Protein AF-A0A8H4UG82-F1 (afdb_monomer_lite)

InterPro domains:
  IPR006575 RWD domain [PF05773] (18-52)
  IPR016135 Ubiquitin-conjugating enzyme/RWD-like [G3DSA:3.10.110.10] (1-62)
  IPR016135 Ubiquitin-conjugating enzyme/RWD-like [SSF54495] (19-58)
  IPR040213 GIR2-like [PTHR12292] (18-149)

Secondary structure (DSSP, 8-state):
------TTPPPBTTB-HHHHHHHHHHTTHHHHHHTTTS--HHHHHHHHHHHHHHHHHHHHHHHHHHHHHHHHHHHHHHHHHHSPPP--HHHHHHHHHHHHHHHHHHHHHHHHHHHHHHHHHTTT-PPPPPHHHHHHTT-TT---SS-TT-SSHHHHHHHHHT-

Radius of gyration: 46.86 Å; chains: 1; bounding box: 93×36×114 Å

Organism: NCBI:txid1053134

Foldseek 3Di:
DFDDDDPPDDDDPQDDCVVCVVVLVVQCPVVCVVQVPHDRPVVSVVSSVVVRVVSSVVSVVVVVVVVVVVVVVVVVVVVVVVDDDPPDVVNVVVVVVVVVVVVVVVVVVVVVVVVVVCVVCVVPDDDDDDPVVCVVVVNNPPDDDDDPPPPPPVVVVVVVVVD

Structure (mmCIF, N/CA/C/O backbone):
data_AF-A0A8H4UG82-F1
#
_entry.id   AF-A0A8H4UG82-F1
#
loop_
_atom_site.group_PDB
_atom_site.id
_atom_site.type_symbol
_atom_site.label_atom_id
_atom_site.label_alt_id
_atom_site.label_comp_id
_atom_site.label_asym_id
_atom_site.label_entity_id
_atom_site.label_seq_id
_atom_site.pdbx_PDB_ins_code
_atom_site.Cartn_x
_atom_site.Cartn_y
_atom_site.Cartn_z
_atom_site.occupancy
_atom_site.B_iso_or_equiv
_atom_site.auth_seq_id
_atom_site.auth_comp_id
_atom_site.auth_asym_id
_atom_site.auth_atom_id
_atom_site.pdbx_PDB_model_num
ATOM 1 N N . LEU A 1 1 ? -22.751 -7.484 23.614 1.00 58.31 1 LEU A N 1
ATOM 2 C CA . LEU A 1 1 ? -22.257 -6.093 23.683 1.00 58.31 1 LEU A CA 1
ATOM 3 C C . LEU A 1 1 ? -22.300 -5.586 22.258 1.00 58.31 1 LEU A C 1
ATOM 5 O O . LEU A 1 1 ? -21.585 -6.148 21.444 1.00 58.31 1 LEU A O 1
ATOM 9 N N . ASP A 1 2 ? -23.183 -4.640 21.946 1.00 70.25 2 ASP A N 1
ATOM 10 C CA . ASP A 1 2 ? -23.299 -4.108 20.584 1.00 70.25 2 ASP A CA 1
ATOM 11 C C . ASP A 1 2 ? -22.551 -2.783 20.467 1.00 70.25 2 ASP A C 1
ATOM 13 O O . ASP A 1 2 ? -22.673 -1.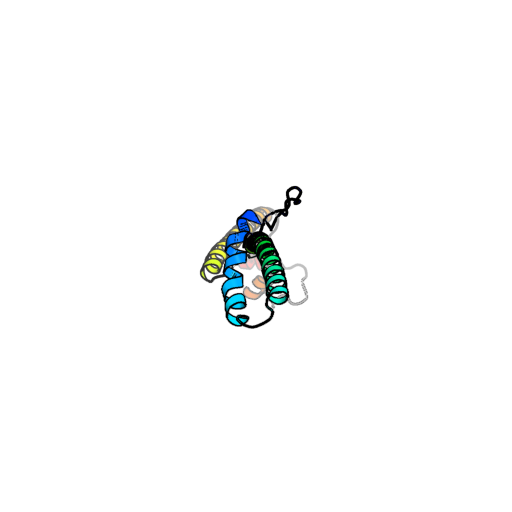912 21.331 1.00 70.25 2 ASP A O 1
ATOM 17 N N . ILE A 1 3 ? -21.793 -2.637 19.381 1.00 78.31 3 ILE A N 1
ATOM 18 C CA . ILE A 1 3 ? -21.188 -1.372 18.968 1.00 78.31 3 ILE A CA 1
ATOM 19 C C . ILE A 1 3 ? -22.142 -0.760 17.941 1.00 78.31 3 ILE A C 1
ATOM 21 O O . ILE A 1 3 ? -22.382 -1.352 16.889 1.00 78.31 3 ILE A O 1
ATOM 25 N N . LEU A 1 4 ? -22.735 0.389 18.265 1.00 79.81 4 LEU A N 1
ATOM 26 C CA . LEU A 1 4 ? -23.726 1.055 17.418 1.00 79.81 4 LEU A CA 1
ATOM 27 C C . LEU A 1 4 ? -23.171 2.373 16.882 1.00 79.81 4 LEU A C 1
ATOM 29 O O . LEU A 1 4 ? -22.579 3.154 17.630 1.00 79.81 4 LEU A O 1
ATOM 33 N N . SER A 1 5 ? -23.425 2.650 15.603 1.00 79.75 5 SER A N 1
ATOM 34 C CA . SER A 1 5 ? -23.199 3.981 15.040 1.00 79.75 5 SER A CA 1
ATOM 35 C C . SER A 1 5 ? -24.132 5.000 15.700 1.00 79.75 5 SER A C 1
ATOM 37 O O . SER A 1 5 ? -25.338 4.742 15.796 1.00 79.75 5 SER A O 1
ATOM 39 N N . PRO A 1 6 ? -23.634 6.180 16.110 1.00 81.06 6 PRO A N 1
ATOM 40 C CA . PRO A 1 6 ? -24.513 7.258 16.529 1.00 81.06 6 PRO A CA 1
ATOM 41 C C . PRO A 1 6 ? -25.377 7.724 15.341 1.00 81.06 6 PRO A C 1
ATOM 43 O O . PRO A 1 6 ? -24.900 7.746 14.206 1.00 81.06 6 PRO A O 1
ATOM 46 N N . PRO A 1 7 ? -26.635 8.140 15.577 1.00 76.00 7 PRO A N 1
ATOM 47 C CA . PRO A 1 7 ? -27.593 8.457 14.511 1.00 76.00 7 PRO A CA 1
ATOM 48 C C . PRO A 1 7 ? -27.173 9.612 13.582 1.00 76.00 7 PRO A C 1
ATOM 50 O O . PRO A 1 7 ? -27.697 9.707 12.481 1.00 76.00 7 PRO A O 1
ATOM 53 N N . ASN A 1 8 ? -26.210 10.448 13.992 1.00 78.12 8 ASN A N 1
ATOM 54 C CA . ASN A 1 8 ? -25.624 11.529 13.185 1.00 78.12 8 ASN A CA 1
ATOM 55 C C . ASN A 1 8 ? -24.121 11.313 12.912 1.00 78.12 8 ASN A C 1
ATOM 57 O O . ASN A 1 8 ? -23.355 12.276 12.861 1.00 78.12 8 ASN A O 1
ATOM 61 N N . ALA A 1 9 ? -23.665 10.063 12.805 1.00 75.00 9 ALA A N 1
ATOM 62 C CA . ALA A 1 9 ? -22.282 9.783 12.436 1.00 75.00 9 ALA A CA 1
ATOM 63 C C . ALA A 1 9 ? -21.989 10.316 11.026 1.00 75.00 9 ALA A C 1
ATOM 65 O O . ALA A 1 9 ? -22.698 9.988 10.073 1.00 75.00 9 ALA A O 1
ATOM 66 N N . ASN A 1 10 ? -20.933 11.119 10.887 1.00 77.38 10 ASN A N 1
ATOM 67 C CA . ASN A 1 10 ? -20.443 11.493 9.566 1.00 77.38 10 ASN A CA 1
ATOM 68 C C . ASN A 1 10 ? -19.884 10.241 8.872 1.00 77.38 10 ASN A C 1
ATOM 70 O O . ASN A 1 10 ? -19.135 9.493 9.505 1.00 77.38 10 ASN A O 1
ATOM 74 N N . PRO A 1 11 ? -20.214 10.001 7.593 1.00 78.75 11 PRO A N 1
ATOM 75 C CA . PRO A 1 11 ? -19.610 8.907 6.849 1.00 78.75 11 PRO A CA 1
ATOM 76 C C . PRO A 1 11 ? -18.101 9.146 6.709 1.00 78.75 11 PRO A C 1
ATOM 78 O O . PRO A 1 11 ? -17.668 10.228 6.307 1.00 78.75 11 PRO A O 1
ATOM 81 N N . HIS A 1 12 ? -17.306 8.133 7.049 1.00 84.19 12 HIS A N 1
ATOM 82 C CA . HIS A 1 12 ? -15.859 8.131 6.864 1.00 84.19 12 HIS A CA 1
ATOM 83 C C . HIS A 1 12 ? -15.495 7.242 5.672 1.00 84.19 12 HIS A C 1
ATOM 85 O O . HIS A 1 12 ? -16.025 6.147 5.524 1.00 84.19 12 HIS A O 1
ATOM 91 N N . GLU A 1 13 ? -14.565 7.700 4.831 1.00 87.75 13 GLU A N 1
ATOM 92 C CA . GLU A 1 13 ? -14.174 7.006 3.592 1.00 87.75 13 GLU A CA 1
ATOM 93 C C . GLU A 1 13 ? -13.599 5.602 3.836 1.00 87.75 13 GLU A C 1
ATOM 95 O O . GLU A 1 13 ? -13.804 4.690 3.040 1.00 87.75 13 GLU A O 1
ATOM 100 N N . HIS A 1 14 ? -12.900 5.415 4.957 1.00 89.62 14 HIS A N 1
ATOM 101 C CA . HIS A 1 14 ? -12.189 4.174 5.269 1.00 89.62 14 HIS A CA 1
ATOM 102 C C . HIS A 1 14 ? -12.699 3.478 6.536 1.00 89.62 14 HIS A C 1
ATOM 104 O O . HIS A 1 14 ? -12.057 2.544 7.009 1.00 89.62 14 HIS A O 1
ATOM 110 N N . PHE A 1 15 ? -13.825 3.910 7.111 1.00 91.06 15 PHE A N 1
ATOM 111 C CA . PHE A 1 15 ? -14.328 3.348 8.366 1.00 91.06 15 PHE A CA 1
ATOM 112 C C . PHE A 1 15 ? -15.850 3.358 8.437 1.00 91.06 15 PHE A C 1
ATOM 114 O O . PHE A 1 15 ? -16.474 4.408 8.272 1.00 91.06 15 PHE A O 1
ATOM 121 N N . ASN A 1 16 ? -16.442 2.211 8.762 1.00 90.38 16 ASN A N 1
ATOM 122 C CA . ASN A 1 16 ? -17.867 2.101 9.030 1.00 90.38 16 ASN A CA 1
ATOM 123 C C . ASN A 1 16 ? -18.105 1.127 10.182 1.00 90.38 16 ASN A C 1
ATOM 125 O O . ASN A 1 16 ? -17.872 -0.069 10.053 1.00 90.38 16 ASN A O 1
ATOM 129 N N . VAL A 1 17 ? -18.655 1.629 11.289 1.00 87.75 17 VAL A N 1
ATOM 130 C CA . VAL A 1 17 ? -18.918 0.819 12.487 1.00 87.75 17 VAL A CA 1
ATOM 131 C C . VAL A 1 17 ? -19.820 -0.377 12.188 1.00 87.75 17 VAL A C 1
ATOM 133 O O . VAL A 1 17 ? -19.613 -1.417 12.791 1.00 87.75 17 VAL A O 1
ATOM 136 N N . ALA A 1 18 ? -20.801 -0.266 11.285 1.00 86.75 18 ALA A N 1
ATOM 137 C CA . ALA A 1 18 ? -21.706 -1.376 10.980 1.00 86.75 18 ALA A CA 1
ATOM 138 C C . ALA A 1 18 ? -21.000 -2.510 10.224 1.00 86.75 18 ALA A C 1
ATOM 140 O O . ALA A 1 18 ? -21.223 -3.678 10.537 1.00 86.75 18 ALA A O 1
ATOM 141 N N . ASP A 1 19 ? -20.138 -2.154 9.272 1.00 89.31 19 ASP A N 1
ATOM 142 C CA . ASP A 1 19 ? -19.417 -3.114 8.431 1.00 89.31 19 ASP A CA 1
ATOM 143 C C . ASP A 1 19 ? -18.225 -3.722 9.188 1.00 89.31 19 ASP A C 1
ATOM 145 O O . ASP A 1 19 ? -17.947 -4.914 9.081 1.00 89.31 19 ASP A O 1
ATOM 149 N N . ASP A 1 20 ? -17.555 -2.909 10.008 1.00 91.81 20 ASP A N 1
ATOM 150 C CA . ASP A 1 20 ? -16.330 -3.275 10.725 1.00 91.81 20 ASP A CA 1
ATOM 151 C C . ASP A 1 20 ? -16.616 -3.919 12.095 1.00 91.81 20 ASP A C 1
ATOM 153 O O . ASP A 1 20 ? -15.708 -4.446 12.741 1.00 91.81 20 ASP A O 1
ATOM 157 N N . ARG A 1 21 ? -17.880 -3.914 12.549 1.00 91.12 21 ARG A N 1
ATOM 158 C CA . ARG A 1 21 ? -18.306 -4.387 13.879 1.00 91.12 21 ARG A CA 1
ATOM 159 C C . ARG A 1 21 ? -17.800 -5.786 14.196 1.00 91.12 21 ARG A C 1
ATOM 161 O O . ARG A 1 21 ? -17.227 -6.000 15.259 1.00 91.12 21 ARG A O 1
ATOM 168 N N . ASP A 1 22 ? -18.078 -6.739 13.313 1.00 92.25 22 ASP A N 1
ATOM 169 C CA . ASP A 1 22 ? -17.855 -8.156 13.602 1.00 92.25 22 ASP A CA 1
ATOM 170 C C . ASP A 1 22 ? -16.353 -8.449 13.698 1.00 92.25 22 ASP A C 1
ATOM 172 O O . ASP A 1 22 ? -15.911 -9.151 14.607 1.00 92.25 22 ASP A O 1
ATOM 176 N N . GLN A 1 23 ? -15.556 -7.813 12.833 1.00 93.75 23 GLN A N 1
ATOM 177 C CA . GLN A 1 23 ? -14.099 -7.868 12.897 1.00 93.75 23 GLN A CA 1
ATOM 178 C C . GLN A 1 23 ? -13.579 -7.243 14.197 1.00 93.75 23 GLN A C 1
ATOM 180 O O . GLN A 1 23 ? -12.800 -7.876 14.911 1.00 93.75 23 GLN A O 1
ATOM 185 N N . LEU A 1 24 ? -14.039 -6.038 14.545 1.00 94.00 24 LEU A N 1
ATOM 186 C CA . LEU A 1 24 ? -13.609 -5.346 15.759 1.00 94.00 24 LEU A CA 1
ATOM 187 C C . LEU A 1 24 ? -13.977 -6.122 17.030 1.00 94.00 24 LEU A C 1
ATOM 189 O O . LEU A 1 24 ? -13.141 -6.252 17.918 1.00 94.00 24 LEU A O 1
ATOM 193 N N . LEU A 1 25 ? -15.180 -6.694 17.113 1.00 93.75 25 LEU A N 1
ATOM 194 C CA . LEU A 1 25 ? -15.582 -7.527 18.249 1.00 93.75 25 LEU A CA 1
ATOM 195 C C . LEU A 1 25 ? -14.745 -8.805 18.342 1.00 93.75 25 LEU A C 1
ATOM 197 O O . LEU A 1 25 ? -14.257 -9.113 19.425 1.00 93.75 25 LEU A O 1
ATOM 201 N N . SER A 1 26 ? -14.515 -9.499 17.221 1.00 93.94 26 SER A N 1
ATOM 202 C CA . SER A 1 26 ? -13.683 -10.712 17.211 1.00 93.94 26 SER A CA 1
ATOM 203 C C . SER A 1 26 ? -12.239 -10.445 17.650 1.00 93.94 26 SER A C 1
ATOM 205 O O . SER A 1 26 ? -11.638 -11.256 18.347 1.00 93.94 26 SER A O 1
ATOM 207 N N . SER A 1 27 ? -11.694 -9.268 17.319 1.00 93.00 27 SER A N 1
ATOM 208 C CA . SER A 1 27 ? -10.331 -8.882 17.702 1.00 93.00 27 SER A CA 1
ATOM 209 C C . SER A 1 27 ? -10.142 -8.667 19.208 1.00 93.00 27 SER A C 1
ATOM 211 O O . SER A 1 27 ? -9.011 -8.639 19.683 1.00 93.00 27 SER A O 1
ATOM 213 N N . LEU A 1 28 ? -11.233 -8.515 19.967 1.00 94.38 28 LEU A N 1
ATOM 214 C CA . LEU A 1 28 ? -11.185 -8.319 21.415 1.00 94.38 28 LEU A CA 1
ATOM 215 C C . LEU A 1 28 ? -11.235 -9.628 22.204 1.00 94.38 28 LEU A C 1
ATOM 217 O O . LEU A 1 28 ? -10.968 -9.593 23.405 1.00 94.38 28 LEU A O 1
ATOM 221 N N . ASP A 1 29 ? -11.575 -10.760 21.580 1.00 94.12 29 ASP A N 1
ATOM 222 C CA . ASP A 1 29 ? -11.777 -12.026 22.295 1.00 94.12 29 ASP A CA 1
ATOM 223 C C . ASP A 1 29 ? -10.531 -12.435 23.090 1.00 94.12 29 ASP A C 1
ATOM 225 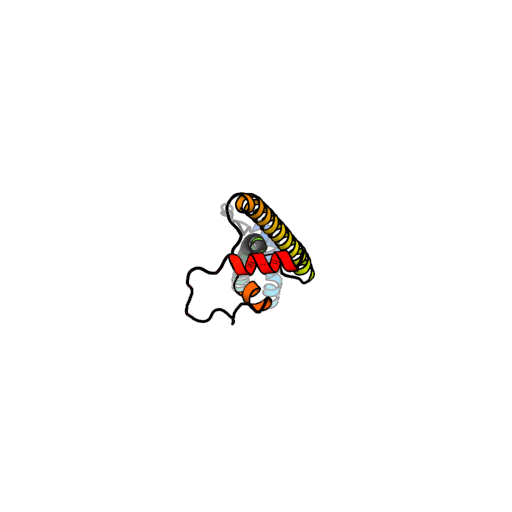O O . ASP A 1 29 ? -10.638 -12.804 24.260 1.00 94.12 29 ASP A O 1
ATOM 229 N N . GLU A 1 30 ? -9.344 -12.291 22.501 1.00 93.94 30 GLU A N 1
ATOM 230 C CA . GLU A 1 30 ? -8.070 -12.593 23.161 1.00 93.94 30 GLU A CA 1
ATOM 231 C C . GLU A 1 30 ? -7.826 -11.674 24.366 1.00 93.94 30 GLU A C 1
ATOM 233 O O . GLU A 1 30 ? -7.634 -12.150 25.486 1.00 93.94 30 GLU A O 1
ATOM 238 N N . THR A 1 31 ? -7.969 -10.358 24.184 1.00 93.56 31 THR A N 1
ATOM 239 C CA . THR A 1 31 ? -7.819 -9.372 25.265 1.00 93.56 31 THR A CA 1
ATOM 240 C C . THR A 1 31 ? -8.827 -9.596 26.395 1.00 93.56 31 THR A C 1
ATOM 242 O O . THR A 1 31 ? -8.504 -9.390 27.568 1.00 93.56 31 THR A O 1
ATOM 245 N N . ILE A 1 32 ? -10.048 -10.033 26.072 1.00 94.50 32 ILE A N 1
ATOM 246 C CA . ILE A 1 32 ? -11.061 -10.407 27.064 1.00 94.50 32 ILE A CA 1
ATOM 247 C C . ILE A 1 32 ? -10.573 -11.592 27.892 1.00 94.50 32 ILE A C 1
ATOM 249 O O . ILE A 1 32 ? -10.620 -11.505 29.119 1.00 94.50 32 ILE A O 1
ATOM 253 N N . GLN A 1 33 ? -10.100 -12.668 27.251 1.00 94.69 33 GLN A N 1
ATOM 254 C CA . GLN A 1 33 ? -9.622 -13.863 27.954 1.00 94.69 33 GLN A CA 1
ATOM 255 C C . GLN A 1 33 ? -8.432 -13.554 28.869 1.00 94.69 33 GLN A C 1
ATOM 257 O O . GLN A 1 33 ? -8.407 -14.004 30.014 1.00 94.69 33 GLN A O 1
ATOM 262 N N . GLU A 1 34 ? -7.485 -12.739 28.405 1.00 93.12 34 GLU A N 1
ATOM 263 C CA . GLU A 1 34 ? -6.298 -12.346 29.176 1.00 93.12 34 GLU A CA 1
ATOM 264 C C . GLU A 1 34 ? -6.627 -11.502 30.414 1.00 93.12 34 GLU A C 1
ATOM 266 O O . GLU A 1 34 ? -5.923 -11.565 31.422 1.00 93.12 34 GLU A O 1
ATOM 271 N N . ASN A 1 35 ? -7.704 -10.714 30.356 1.00 92.31 35 ASN A N 1
ATOM 272 C CA . ASN A 1 35 ? -8.096 -9.804 31.432 1.00 92.31 35 ASN A CA 1
ATOM 273 C C . ASN A 1 35 ? -9.219 -10.358 32.325 1.00 92.31 35 ASN A C 1
ATOM 275 O O . ASN A 1 35 ? -9.743 -9.631 33.177 1.00 92.31 35 ASN A O 1
ATOM 279 N N . LEU A 1 36 ? -9.584 -11.639 32.185 1.00 93.06 36 LEU A N 1
ATOM 280 C CA . LEU A 1 36 ? -10.554 -12.279 33.073 1.00 93.06 36 LEU A CA 1
ATOM 281 C C . LEU A 1 36 ? -10.069 -12.239 34.531 1.00 93.06 36 LEU A C 1
ATOM 283 O O . LEU A 1 36 ? -8.982 -12.700 34.868 1.00 93.06 36 LEU A O 1
ATOM 287 N N . GLY A 1 37 ? -10.903 -11.694 35.418 1.00 90.44 37 GLY A N 1
ATOM 288 C CA . GLY A 1 37 ? -10.573 -11.523 36.838 1.00 90.44 37 GLY A CA 1
ATOM 289 C C . GLY A 1 37 ? -9.822 -10.228 37.174 1.00 90.44 37 GLY A C 1
ATOM 290 O O . GLY A 1 37 ? -9.549 -9.985 38.348 1.00 90.44 37 GLY A O 1
ATOM 291 N N . MET A 1 38 ? -9.544 -9.374 36.182 1.00 90.81 38 MET A N 1
ATOM 292 C CA . MET A 1 38 ? -8.959 -8.038 36.348 1.00 90.81 38 MET A CA 1
ATOM 293 C C . MET A 1 38 ? -9.907 -6.942 35.834 1.00 90.81 38 MET A C 1
ATOM 295 O O . MET A 1 38 ? -10.918 -7.203 35.182 1.00 90.81 38 MET A O 1
ATOM 299 N N . ALA A 1 39 ? -9.609 -5.679 36.149 1.00 88.69 39 ALA A N 1
ATOM 300 C CA . ALA A 1 39 ? -10.375 -4.548 35.634 1.00 88.69 39 ALA A CA 1
ATOM 301 C C . ALA A 1 39 ? -10.108 -4.359 34.128 1.00 88.69 39 ALA A C 1
ATOM 303 O O . ALA A 1 39 ? -9.058 -3.860 33.740 1.00 88.69 39 ALA A O 1
ATOM 304 N N . MET A 1 40 ? -11.074 -4.742 33.288 1.00 92.19 40 MET A N 1
ATOM 305 C CA . MET A 1 40 ? -10.891 -4.851 31.830 1.00 92.19 40 MET A CA 1
ATOM 306 C C . MET A 1 40 ? -11.405 -3.662 30.999 1.00 92.19 40 MET A C 1
ATOM 308 O O . MET A 1 40 ? -11.057 -3.550 29.830 1.00 92.19 40 MET A O 1
ATOM 312 N N . ILE A 1 41 ? -12.229 -2.764 31.558 1.00 92.69 41 ILE A N 1
ATOM 313 C CA . ILE A 1 41 ? -12.955 -1.749 30.761 1.00 92.69 41 ILE A CA 1
ATOM 314 C C . ILE A 1 41 ? -12.003 -0.832 29.983 1.00 92.69 41 ILE A C 1
ATOM 316 O O . ILE A 1 41 ? -12.172 -0.654 28.780 1.00 92.69 41 ILE A O 1
ATOM 320 N N . PHE A 1 42 ? -11.003 -0.256 30.654 1.00 94.31 42 PHE A N 1
ATOM 321 C CA . PHE A 1 42 ? -10.062 0.659 30.004 1.00 94.31 42 PHE A CA 1
ATOM 322 C C . PHE A 1 42 ? -9.235 -0.047 28.924 1.00 94.31 42 PHE A C 1
ATOM 324 O O . PHE A 1 42 ? -9.063 0.500 27.835 1.00 94.31 42 PHE A O 1
ATOM 331 N N . THR A 1 43 ? -8.776 -1.269 29.208 1.00 94.38 43 THR A N 1
ATOM 332 C CA . THR A 1 43 ? -8.016 -2.091 28.262 1.00 94.38 43 THR A CA 1
ATOM 333 C C . THR A 1 43 ? -8.839 -2.352 27.008 1.00 94.38 43 THR A C 1
ATOM 335 O O . THR A 1 43 ? -8.396 -2.010 25.922 1.00 94.38 43 THR A O 1
ATOM 338 N N . LEU A 1 44 ? -10.078 -2.832 27.149 1.00 94.50 44 LEU A N 1
ATOM 339 C CA . LEU A 1 44 ? -10.946 -3.119 26.004 1.00 94.50 44 LEU A CA 1
ATOM 340 C C . LEU A 1 44 ? -11.246 -1.887 25.153 1.00 94.50 44 LEU A C 1
ATOM 342 O O . LEU A 1 44 ? -11.241 -1.979 23.931 1.00 94.50 44 LEU A O 1
ATOM 346 N N . VAL A 1 45 ? -11.498 -0.734 25.778 1.00 94.19 45 VAL A N 1
ATOM 347 C CA . VAL A 1 45 ? -11.743 0.513 25.037 1.00 94.19 45 VAL A CA 1
ATOM 34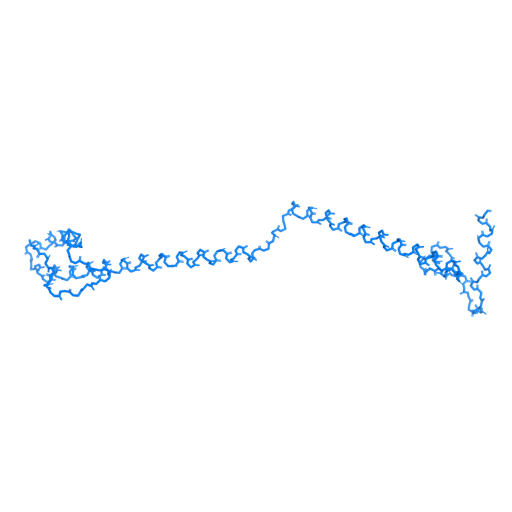8 C C . VAL A 1 45 ? -10.489 0.955 24.282 1.00 94.19 45 VAL A C 1
ATOM 350 O O . VAL A 1 45 ? -10.595 1.384 23.136 1.00 94.19 45 VAL A O 1
ATOM 353 N N . SER A 1 46 ? -9.314 0.829 24.903 1.00 95.50 46 SER A N 1
ATOM 354 C CA . SER A 1 46 ? -8.038 1.199 24.283 1.00 95.50 46 SER A CA 1
ATOM 355 C C . SER A 1 46 ? -7.711 0.272 23.113 1.00 95.50 46 SER A C 1
ATOM 357 O O . SER A 1 46 ? -7.493 0.748 22.006 1.00 95.50 46 SER A O 1
ATOM 359 N N . THR A 1 47 ? -7.808 -1.044 23.311 1.00 95.38 47 THR A N 1
ATOM 360 C CA . THR A 1 47 ? -7.581 -2.036 22.254 1.00 95.38 47 THR A CA 1
ATOM 361 C C . THR A 1 47 ? -8.574 -1.875 21.103 1.00 95.38 47 THR A C 1
ATOM 363 O O . THR A 1 47 ? -8.179 -1.906 19.943 1.00 95.38 47 THR A O 1
ATOM 366 N N . LEU A 1 48 ? -9.858 -1.636 21.391 1.00 95.06 48 LEU A N 1
ATOM 367 C CA . LEU A 1 48 ? -10.866 -1.409 20.352 1.00 95.06 48 LEU A CA 1
ATOM 368 C C . LEU A 1 48 ? -10.554 -0.160 19.519 1.00 95.06 48 LEU A C 1
ATOM 370 O O . LEU A 1 48 ? -10.709 -0.181 18.298 1.00 95.06 48 LEU A O 1
ATOM 374 N N . LYS A 1 49 ? -10.120 0.923 20.175 1.00 94.38 49 LYS A N 1
ATOM 375 C CA . LYS A 1 49 ? -9.700 2.161 19.511 1.00 94.38 49 LYS A CA 1
ATOM 376 C C . LYS A 1 49 ? -8.502 1.900 18.598 1.00 94.38 49 LYS A C 1
ATOM 378 O O . LYS A 1 49 ? -8.549 2.278 17.432 1.00 94.38 49 LYS A O 1
ATOM 383 N N . ASP A 1 50 ? -7.470 1.243 19.112 1.00 96.44 50 ASP A N 1
ATOM 384 C CA . ASP A 1 50 ? -6.237 0.984 18.368 1.00 96.44 50 ASP A CA 1
ATOM 385 C C . ASP A 1 50 ? -6.499 0.055 17.169 1.00 96.44 50 ASP A C 1
ATOM 387 O O . ASP A 1 50 ? -6.034 0.327 16.064 1.00 96.44 50 ASP A O 1
ATOM 391 N N . ASN A 1 51 ? -7.344 -0.969 17.332 1.00 95.50 51 ASN A N 1
ATOM 392 C CA . ASN A 1 51 ? -7.748 -1.857 16.238 1.00 95.50 51 ASN A CA 1
ATOM 393 C C . ASN A 1 51 ? -8.553 -1.120 15.156 1.00 95.50 51 ASN A C 1
ATOM 395 O O . ASN A 1 51 ? -8.369 -1.375 13.965 1.00 95.50 51 ASN A O 1
ATOM 399 N N . ALA A 1 52 ? -9.423 -0.183 15.543 1.00 94.12 52 ALA A N 1
ATOM 400 C CA . ALA A 1 52 ? -10.147 0.656 14.591 1.00 94.12 52 ALA A CA 1
ATOM 401 C C . ALA A 1 52 ? -9.207 1.613 13.836 1.00 94.12 52 ALA A C 1
ATOM 403 O O . ALA A 1 52 ? -9.348 1.785 12.625 1.00 94.12 52 ALA A O 1
ATOM 404 N N . GLU A 1 53 ? -8.228 2.208 14.522 1.00 95.12 53 GLU A N 1
ATOM 405 C CA . GLU A 1 53 ? -7.204 3.049 13.894 1.00 95.12 53 GLU A CA 1
ATOM 406 C C . GLU A 1 53 ? -6.347 2.245 12.911 1.00 95.12 53 GLU A C 1
ATOM 408 O O . GLU A 1 53 ? -6.127 2.702 11.787 1.00 95.12 53 GLU A O 1
ATOM 413 N N . GLN A 1 54 ? -5.938 1.030 13.285 1.00 95.88 54 GLN A N 1
ATOM 414 C CA . GLN A 1 54 ? -5.181 0.134 12.413 1.00 95.88 54 GLN A CA 1
ATOM 415 C C . GLN A 1 54 ? -5.974 -0.236 11.155 1.00 95.88 54 GLN A C 1
ATOM 417 O O . GLN A 1 54 ? -5.456 -0.112 10.050 1.00 95.88 54 GLN A O 1
ATOM 422 N N . LEU A 1 55 ? -7.256 -0.581 11.295 1.00 95.25 55 LEU A N 1
ATOM 423 C CA . LEU A 1 55 ? -8.128 -0.923 10.167 1.00 95.25 55 LEU A CA 1
ATOM 424 C C . LEU A 1 55 ? -8.258 0.231 9.158 1.00 95.25 55 LEU A C 1
ATOM 426 O O . LEU A 1 55 ? -8.287 0.016 7.943 1.00 95.25 55 LEU A O 1
ATOM 430 N N . VAL A 1 56 ? -8.298 1.472 9.650 1.00 94.81 56 VAL A N 1
ATOM 431 C CA . VAL A 1 56 ? -8.289 2.666 8.796 1.00 94.81 56 VAL A CA 1
ATOM 432 C C . VAL A 1 56 ? -6.958 2.835 8.073 1.00 94.81 56 VAL A C 1
ATOM 434 O O . VAL A 1 56 ? -6.962 3.199 6.895 1.00 94.81 56 VAL A O 1
ATOM 437 N N . GLN A 1 57 ? -5.833 2.598 8.750 1.00 96.00 57 GLN A N 1
ATOM 438 C CA . GLN A 1 57 ? -4.517 2.692 8.116 1.00 96.00 57 GLN A CA 1
ATOM 439 C C . GLN A 1 57 ? -4.324 1.611 7.057 1.00 96.00 57 GLN A C 1
ATOM 441 O O . GLN A 1 57 ? -3.962 1.942 5.935 1.00 96.00 57 GLN A O 1
ATOM 446 N N . ASP A 1 58 ? -4.701 0.366 7.343 1.00 95.38 58 ASP A N 1
ATOM 447 C CA . ASP A 1 58 ? -4.590 -0.741 6.390 1.00 95.38 58 ASP A CA 1
ATOM 448 C C . ASP A 1 58 ? -5.342 -0.435 5.084 1.00 95.38 58 ASP A C 1
ATOM 450 O O . ASP A 1 58 ? -4.843 -0.663 3.981 1.00 95.38 58 ASP A O 1
ATOM 454 N N . ARG A 1 59 ? -6.542 0.151 5.184 1.00 95.25 59 ARG A N 1
ATOM 455 C CA . ARG A 1 59 ? -7.327 0.566 4.011 1.00 95.25 59 ARG A CA 1
ATOM 456 C C . ARG A 1 59 ? -6.658 1.689 3.221 1.00 95.25 59 ARG A C 1
ATOM 458 O O . ARG A 1 59 ? -6.686 1.658 1.990 1.00 95.25 59 ARG A O 1
ATOM 465 N N . LYS A 1 60 ? -6.050 2.663 3.901 1.00 95.31 60 LYS A N 1
ATOM 466 C CA . LYS A 1 60 ? -5.285 3.735 3.245 1.00 95.31 60 LYS A CA 1
ATOM 467 C C . LYS A 1 60 ? -4.050 3.187 2.545 1.00 95.31 60 LYS A C 1
ATOM 469 O O . LYS A 1 60 ? -3.791 3.569 1.407 1.00 95.31 60 LYS A O 1
ATOM 474 N N . ASP A 1 61 ? -3.346 2.263 3.183 1.00 95.25 61 ASP A N 1
ATOM 475 C CA . ASP A 1 61 ? -2.147 1.636 2.638 1.00 95.25 61 ASP A CA 1
ATOM 476 C C . ASP A 1 61 ? -2.469 0.811 1.391 1.00 95.25 61 ASP A C 1
ATOM 478 O O . ASP A 1 61 ? -1.730 0.861 0.410 1.00 95.25 61 ASP A O 1
ATOM 482 N N . VAL A 1 62 ? -3.615 0.121 1.363 1.00 95.00 62 VAL A N 1
ATOM 483 C CA . VAL A 1 62 ? -4.096 -0.571 0.155 1.00 95.00 62 VAL A CA 1
ATOM 484 C C . VAL A 1 62 ? -4.313 0.410 -0.998 1.00 95.00 62 VAL A C 1
ATOM 486 O O . VAL A 1 62 ? -3.864 0.145 -2.114 1.00 95.00 62 VAL A O 1
ATOM 489 N N . VAL A 1 63 ? -4.966 1.549 -0.749 1.00 93.94 63 VAL A N 1
ATOM 490 C CA . VAL A 1 63 ? -5.197 2.572 -1.784 1.00 93.94 63 VAL A CA 1
ATOM 491 C C . VAL A 1 63 ? -3.877 3.189 -2.250 1.00 93.94 63 VAL A C 1
ATOM 493 O O . VAL A 1 63 ? -3.648 3.314 -3.453 1.00 93.94 63 VAL A O 1
ATOM 496 N N . ALA A 1 64 ? -2.985 3.534 -1.321 1.00 94.19 64 ALA A N 1
ATOM 497 C CA . ALA A 1 64 ? -1.675 4.097 -1.631 1.00 94.19 64 ALA A CA 1
ATOM 498 C C . ALA A 1 64 ? -0.829 3.124 -2.465 1.00 94.19 64 ALA A C 1
ATOM 500 O O . ALA A 1 64 ? -0.264 3.512 -3.486 1.00 94.19 64 ALA A O 1
ATOM 501 N N . LYS A 1 65 ? -0.818 1.840 -2.096 1.00 94.69 65 LYS A N 1
ATOM 502 C CA . LYS A 1 65 ? -0.100 0.796 -2.828 1.00 94.69 65 LYS A CA 1
ATOM 503 C C . LYS A 1 65 ? -0.647 0.599 -4.241 1.00 94.69 65 LYS A C 1
ATOM 505 O O . LYS A 1 65 ? 0.130 0.457 -5.178 1.00 94.69 65 LYS A O 1
ATOM 510 N N . GLN A 1 66 ? -1.968 0.631 -4.424 1.00 93.69 66 GLN A N 1
ATOM 511 C CA . GLN A 1 66 ? -2.567 0.567 -5.763 1.00 93.69 66 GLN A CA 1
ATOM 512 C C . GLN A 1 66 ? -2.133 1.753 -6.633 1.00 93.69 66 GLN A C 1
ATOM 514 O O . GLN A 1 66 ? -1.814 1.574 -7.807 1.00 93.69 66 GLN A O 1
ATOM 519 N N . GLN A 1 67 ? -2.086 2.961 -6.066 1.00 92.44 67 GLN A N 1
ATOM 520 C CA . GLN A 1 67 ? -1.603 4.144 -6.781 1.00 92.44 67 GLN A CA 1
ATOM 521 C C . GLN A 1 67 ? -0.117 4.021 -7.137 1.00 92.44 67 GLN A C 1
ATOM 523 O O . GLN A 1 67 ? 0.265 4.302 -8.272 1.00 92.44 67 GLN A O 1
ATOM 528 N N . GLU A 1 68 ? 0.712 3.550 -6.206 1.00 93.00 68 GLU A N 1
ATOM 529 C CA . GLU A 1 68 ? 2.137 3.309 -6.439 1.00 93.00 68 GLU A CA 1
ATOM 530 C C . GLU A 1 68 ? 2.368 2.265 -7.541 1.00 93.00 68 GLU A C 1
ATOM 532 O O . GLU A 1 68 ? 3.181 2.482 -8.437 1.00 93.00 68 GLU A O 1
ATOM 537 N N . GLU A 1 69 ? 1.618 1.161 -7.542 1.00 92.31 69 GLU A N 1
ATOM 538 C CA . GLU A 1 69 ? 1.718 0.128 -8.578 1.00 92.31 69 GLU A CA 1
ATOM 539 C C . GLU A 1 69 ? 1.367 0.667 -9.972 1.00 92.31 69 GLU A C 1
ATOM 541 O O . GLU A 1 69 ? 2.034 0.315 -10.951 1.00 92.31 69 GLU A O 1
ATOM 546 N N . VAL A 1 70 ? 0.365 1.547 -10.065 1.00 92.25 70 VAL A N 1
ATOM 547 C CA . VAL A 1 70 ? -0.009 2.225 -11.316 1.00 92.25 70 VAL A CA 1
ATOM 548 C C . VAL A 1 70 ? 1.101 3.169 -11.780 1.00 92.25 70 VAL A C 1
ATOM 550 O O . VAL A 1 70 ? 1.476 3.135 -12.954 1.00 92.25 70 VAL A O 1
ATOM 553 N N . LEU A 1 71 ? 1.667 3.970 -10.875 1.00 90.12 71 LEU A N 1
ATOM 554 C CA . LEU A 1 71 ? 2.779 4.870 -11.192 1.00 90.12 71 LEU A CA 1
ATOM 555 C C . LEU A 1 71 ? 4.017 4.092 -11.651 1.00 90.12 71 LEU A C 1
ATOM 557 O O . LEU A 1 71 ? 4.601 4.410 -12.685 1.00 90.12 71 LEU A O 1
ATOM 561 N N . LEU A 1 72 ? 4.366 3.014 -10.950 1.00 89.25 72 LEU A N 1
ATOM 562 C CA . LEU A 1 72 ? 5.494 2.157 -11.301 1.00 89.25 72 LEU A CA 1
ATOM 563 C C . LEU A 1 72 ? 5.256 1.416 -12.628 1.00 89.25 72 LEU A C 1
ATOM 565 O O . LEU A 1 72 ? 6.195 1.143 -13.377 1.00 89.25 72 LEU A O 1
ATOM 569 N N . ALA A 1 73 ? 4.008 1.070 -12.955 1.00 88.19 73 ALA A N 1
ATOM 570 C CA . ALA A 1 73 ? 3.663 0.514 -14.260 1.00 88.19 73 ALA A CA 1
ATOM 571 C C . ALA A 1 73 ? 3.862 1.529 -15.393 1.00 88.19 73 ALA A C 1
ATOM 573 O O . ALA A 1 73 ? 4.451 1.163 -16.414 1.00 88.19 73 ALA A O 1
ATOM 574 N N . ALA A 1 74 ? 3.452 2.782 -15.188 1.00 86.06 74 ALA A N 1
ATOM 575 C CA . ALA A 1 74 ? 3.690 3.864 -16.138 1.00 86.06 74 ALA A CA 1
ATOM 576 C C . ALA A 1 74 ? 5.194 4.126 -16.326 1.00 86.06 74 ALA A C 1
ATOM 578 O O . ALA A 1 74 ? 5.673 4.163 -17.459 1.00 86.06 74 ALA A O 1
ATOM 579 N N . GLU A 1 75 ? 5.966 4.180 -15.236 1.00 81.62 75 GLU A N 1
ATOM 580 C CA . GLU A 1 75 ? 7.422 4.347 -15.297 1.00 81.62 75 GLU A CA 1
ATOM 581 C C . GLU A 1 75 ? 8.099 3.187 -16.044 1.00 81.62 75 GLU A C 1
ATOM 583 O O . GLU A 1 75 ? 8.969 3.407 -16.886 1.00 81.62 75 GLU A O 1
ATOM 588 N N . ARG A 1 76 ? 7.676 1.933 -15.816 1.00 78.25 76 ARG A N 1
ATOM 589 C CA . ARG A 1 76 ? 8.194 0.781 -16.577 1.00 78.25 76 ARG A CA 1
ATOM 590 C C . ARG A 1 76 ? 7.891 0.887 -18.070 1.00 78.25 76 ARG A C 1
ATOM 592 O O . ARG A 1 76 ? 8.703 0.441 -18.880 1.00 78.25 76 ARG A O 1
ATOM 599 N N . GLU A 1 77 ? 6.736 1.420 -18.453 1.00 79.12 77 GLU A N 1
ATOM 600 C CA . GLU A 1 77 ? 6.390 1.618 -19.861 1.00 79.12 77 GLU A CA 1
ATOM 601 C C . GLU A 1 77 ? 7.225 2.728 -20.512 1.00 79.12 77 GLU A C 1
ATOM 603 O O . GLU A 1 77 ? 7.668 2.578 -21.653 1.00 79.12 77 GLU A O 1
ATOM 608 N N . GLU A 1 78 ? 7.524 3.796 -19.777 1.00 76.75 78 GLU A N 1
ATOM 609 C CA . GLU A 1 78 ? 8.459 4.828 -20.227 1.00 76.75 78 GLU A CA 1
ATOM 610 C C . GLU A 1 78 ? 9.895 4.300 -20.320 1.00 76.75 78 GLU A C 1
ATOM 612 O O . GLU A 1 78 ? 10.569 4.513 -21.329 1.00 76.75 78 GLU A O 1
ATOM 617 N N . ASN A 1 79 ? 10.344 3.517 -19.339 1.00 74.38 79 ASN A N 1
ATOM 618 C CA . ASN A 1 79 ? 11.683 2.932 -19.331 1.00 74.38 79 ASN A CA 1
ATOM 619 C C . ASN A 1 79 ? 11.879 1.925 -20.482 1.00 74.38 79 ASN A C 1
ATOM 621 O O . ASN A 1 79 ? 12.923 1.910 -21.132 1.00 74.38 79 ASN A O 1
ATOM 625 N N . LYS A 1 80 ? 10.836 1.167 -20.857 1.00 73.38 80 LYS A N 1
ATOM 626 C CA . LYS A 1 80 ? 10.858 0.322 -22.068 1.00 73.38 80 LYS A CA 1
ATOM 627 C C . LYS A 1 80 ? 11.121 1.114 -23.349 1.00 73.38 80 LYS A C 1
ATOM 629 O O . LYS A 1 80 ? 11.779 0.589 -24.240 1.00 73.38 80 LYS A O 1
ATOM 634 N N . LYS A 1 81 ? 10.636 2.357 -23.454 1.00 69.19 81 LYS A N 1
ATOM 635 C CA . LYS A 1 81 ? 10.955 3.244 -24.591 1.00 69.19 81 LYS A CA 1
ATOM 636 C C . LYS A 1 81 ? 12.396 3.750 -24.530 1.00 69.19 81 LYS A C 1
ATOM 638 O O . LYS A 1 81 ? 12.957 4.114 -25.559 1.00 69.19 81 LYS A O 1
ATOM 643 N N . PHE A 1 82 ? 12.977 3.785 -23.333 1.00 61.22 82 PHE A N 1
ATOM 644 C CA . PHE A 1 82 ? 14.327 4.276 -23.080 1.00 61.22 82 PHE A CA 1
ATOM 645 C C . PHE A 1 82 ? 15.416 3.212 -23.270 1.00 61.22 82 PHE A C 1
ATOM 647 O O . PHE A 1 82 ? 16.589 3.544 -23.447 1.00 61.22 82 PHE A O 1
ATOM 654 N N . HIS A 1 83 ? 15.055 1.930 -23.285 1.00 61.44 83 HIS A N 1
ATOM 655 C CA . HIS A 1 83 ? 15.965 0.873 -23.706 1.00 61.44 83 HIS A CA 1
ATOM 656 C C . HIS A 1 83 ? 16.089 0.864 -25.234 1.00 61.44 83 HIS A C 1
ATOM 658 O O . HIS A 1 83 ? 15.179 0.454 -25.952 1.00 61.44 83 HIS A O 1
ATOM 664 N N . GLY A 1 84 ? 17.241 1.312 -25.739 1.00 66.69 84 GLY A N 1
ATOM 665 C CA . GLY A 1 84 ? 17.617 1.100 -27.137 1.00 66.69 84 GLY A CA 1
ATOM 666 C C . GLY A 1 84 ? 17.720 -0.391 -27.486 1.00 66.69 84 GLY A C 1
ATOM 667 O O . GLY A 1 84 ? 17.680 -1.266 -26.619 1.00 66.69 84 GLY A O 1
ATOM 668 N N . THR A 1 85 ? 17.880 -0.707 -28.769 1.00 69.38 85 THR A N 1
ATOM 669 C CA . THR A 1 85 ? 18.046 -2.096 -29.213 1.00 69.38 85 THR A CA 1
ATOM 670 C C . THR A 1 85 ? 19.356 -2.662 -28.666 1.00 69.38 85 THR A C 1
ATOM 672 O O . THR A 1 85 ? 20.435 -2.190 -29.026 1.00 69.38 85 THR A O 1
ATOM 675 N N . ALA A 1 86 ? 19.281 -3.684 -27.809 1.00 69.62 86 ALA A N 1
ATOM 676 C CA . ALA A 1 86 ? 20.473 -4.378 -27.340 1.00 69.62 86 ALA A CA 1
ATOM 677 C C . ALA A 1 86 ? 21.259 -4.937 -28.540 1.00 69.62 86 ALA A C 1
ATOM 679 O O . ALA A 1 86 ? 20.706 -5.617 -29.416 1.00 69.62 86 ALA A O 1
ATOM 680 N N . VAL A 1 87 ? 22.558 -4.643 -28.583 1.00 71.06 87 VAL A N 1
ATOM 681 C CA . VAL A 1 87 ? 23.465 -5.160 -29.613 1.00 71.06 87 VAL A CA 1
ATOM 682 C C . VAL A 1 87 ? 23.830 -6.599 -29.242 1.00 71.06 87 VAL A C 1
ATOM 684 O O . VAL A 1 87 ? 24.854 -6.864 -28.618 1.00 71.06 87 VAL A O 1
ATOM 687 N N . THR A 1 88 ? 22.941 -7.538 -29.559 1.00 82.94 88 THR A N 1
ATOM 688 C CA . THR A 1 88 ? 23.201 -8.977 -29.486 1.00 82.94 88 THR A CA 1
ATOM 689 C C . THR A 1 88 ? 23.998 -9.418 -30.719 1.00 82.94 88 THR A C 1
ATOM 691 O O . THR A 1 88 ? 23.974 -8.725 -31.739 1.00 82.94 88 THR A O 1
ATOM 694 N N . PRO A 1 89 ? 24.691 -10.573 -30.692 1.00 84.19 89 PRO A N 1
ATOM 695 C CA . PRO A 1 89 ? 25.427 -11.057 -31.863 1.00 84.19 89 PRO A CA 1
ATOM 696 C C . PRO A 1 89 ? 24.554 -11.144 -33.124 1.00 84.19 89 PRO A C 1
ATOM 698 O O . PRO A 1 89 ? 24.987 -10.771 -34.209 1.00 84.19 89 PRO A O 1
ATOM 701 N N . GLU A 1 90 ? 23.295 -11.558 -32.977 1.00 82.50 90 GLU A N 1
ATOM 702 C CA . GLU A 1 90 ? 22.337 -11.638 -34.082 1.00 82.50 90 GLU A CA 1
ATOM 703 C C . GLU A 1 90 ? 21.903 -10.260 -34.605 1.00 82.50 90 GLU A C 1
ATOM 705 O O . GLU A 1 90 ? 21.800 -10.073 -35.820 1.00 82.50 90 GLU A O 1
ATOM 710 N N . SER A 1 91 ? 21.657 -9.280 -33.722 1.00 84.19 91 SER A N 1
ATOM 711 C CA . SER A 1 91 ? 21.291 -7.922 -34.152 1.00 84.19 91 SER A CA 1
ATOM 712 C C . SER A 1 91 ? 22.478 -7.196 -34.785 1.00 84.19 91 SER A C 1
ATOM 714 O O . SER A 1 91 ? 22.302 -6.496 -35.782 1.00 84.19 91 SER A O 1
ATOM 716 N N . PHE A 1 92 ? 23.692 -7.444 -34.286 1.00 85.62 92 PHE A N 1
ATOM 717 C CA . PHE A 1 92 ? 24.928 -6.941 -34.875 1.00 85.62 92 PHE A CA 1
ATOM 718 C C . PHE A 1 92 ? 25.183 -7.516 -36.269 1.00 85.62 92 PHE A C 1
ATOM 720 O O . PHE A 1 92 ? 25.556 -6.764 -37.163 1.00 85.62 92 PHE A O 1
ATOM 727 N N . LEU A 1 93 ? 24.964 -8.818 -36.490 1.00 88.38 93 LEU A N 1
ATOM 728 C CA . LEU A 1 93 ? 25.135 -9.427 -37.814 1.00 88.38 93 LEU A CA 1
ATOM 729 C C . LEU A 1 93 ? 24.162 -8.838 -38.841 1.00 88.38 93 LEU A C 1
ATOM 731 O O . LEU A 1 93 ? 24.604 -8.421 -39.908 1.00 88.38 93 LEU A O 1
ATOM 735 N N . LYS A 1 94 ? 22.875 -8.700 -38.491 1.00 88.62 94 LYS A N 1
ATOM 736 C CA . LYS A 1 94 ? 21.879 -8.040 -39.356 1.00 88.62 94 LYS A CA 1
ATOM 737 C C . LYS A 1 94 ? 22.250 -6.588 -39.659 1.00 88.62 94 LYS A C 1
ATOM 739 O O . LYS A 1 94 ? 22.151 -6.148 -40.802 1.00 88.62 94 LYS A O 1
ATOM 744 N N . TRP A 1 95 ? 22.691 -5.845 -38.644 1.00 92.25 95 TRP A N 1
ATOM 745 C CA . TRP A 1 95 ? 23.164 -4.474 -38.827 1.00 92.25 95 TRP A CA 1
ATOM 746 C C . TRP A 1 95 ? 24.399 -4.419 -39.736 1.00 92.25 95 TRP A C 1
ATOM 748 O O . TRP A 1 95 ? 24.447 -3.608 -40.656 1.00 92.25 95 TRP A O 1
ATOM 758 N N . ARG A 1 96 ? 25.369 -5.315 -39.532 1.00 91.19 96 ARG A N 1
ATOM 759 C CA . ARG A 1 96 ? 26.604 -5.406 -40.319 1.00 91.19 96 ARG A CA 1
ATOM 760 C C . ARG A 1 96 ? 26.322 -5.729 -41.782 1.00 91.19 96 ARG A C 1
ATOM 762 O O . ARG A 1 96 ? 26.946 -5.130 -42.649 1.00 91.19 96 ARG A O 1
ATOM 769 N N . GLU A 1 97 ? 25.413 -6.657 -42.062 1.00 91.62 97 GLU A N 1
ATOM 770 C CA . GLU A 1 97 ? 24.989 -6.975 -43.430 1.00 91.62 97 GLU A CA 1
ATOM 771 C C . GLU A 1 97 ? 24.383 -5.749 -44.123 1.00 91.62 97 GLU A C 1
ATOM 773 O O . GLU A 1 97 ? 24.776 -5.421 -45.243 1.00 91.62 97 GLU A O 1
ATOM 778 N N . GLY A 1 98 ? 23.493 -5.023 -43.435 1.00 91.75 98 GLY A N 1
ATOM 779 C CA . GLY A 1 98 ? 22.936 -3.766 -43.940 1.00 91.75 98 GLY A CA 1
ATOM 780 C C . GLY A 1 98 ? 24.003 -2.695 -44.179 1.00 91.75 98 GLY A C 1
ATOM 781 O O . GLY A 1 98 ? 24.015 -2.065 -45.232 1.00 91.75 98 GLY A O 1
ATOM 782 N N . PHE A 1 99 ? 24.940 -2.540 -43.242 1.00 93.62 99 PHE A N 1
ATOM 783 C CA . PHE A 1 99 ? 26.028 -1.569 -43.333 1.00 93.62 99 PHE A CA 1
ATOM 784 C C . PHE A 1 99 ? 26.996 -1.870 -44.486 1.00 93.62 99 PHE A C 1
ATOM 786 O O . PHE A 1 99 ? 27.375 -0.967 -45.228 1.00 93.62 99 PHE A O 1
ATOM 793 N N . ILE A 1 100 ? 27.392 -3.135 -44.667 1.00 93.12 100 ILE A N 1
ATOM 794 C CA . ILE A 1 100 ? 28.267 -3.539 -45.778 1.00 93.12 100 ILE A CA 1
ATOM 795 C C . ILE A 1 100 ? 27.579 -3.248 -47.111 1.00 93.12 100 ILE A C 1
ATOM 797 O O . ILE A 1 100 ? 28.199 -2.652 -47.989 1.00 93.12 100 ILE A O 1
ATOM 801 N N . LYS A 1 101 ? 26.291 -3.585 -47.229 1.00 93.19 101 LYS A N 1
ATOM 802 C CA . LYS A 1 101 ? 25.504 -3.287 -48.425 1.00 93.19 101 LYS A CA 1
ATOM 803 C C . LYS A 1 101 ? 25.434 -1.782 -48.708 1.00 93.19 101 LYS A C 1
ATOM 805 O O . LYS A 1 101 ? 25.651 -1.370 -49.839 1.00 93.19 101 LYS A O 1
ATOM 810 N N . GLU A 1 102 ? 25.199 -0.954 -47.691 1.00 90.50 102 GLU A N 1
ATOM 811 C CA . GLU A 1 102 ? 25.174 0.508 -47.846 1.00 90.50 102 GLU A CA 1
ATOM 812 C C . GLU A 1 102 ? 26.528 1.067 -48.319 1.00 90.50 102 GLU A C 1
ATOM 814 O O . GLU A 1 102 ? 26.579 1.947 -49.181 1.00 90.50 102 GLU A O 1
ATOM 819 N N . MET A 1 103 ? 27.637 0.532 -47.800 1.00 91.50 103 MET A N 1
ATOM 820 C CA . MET A 1 103 ? 28.987 0.927 -48.211 1.00 91.50 103 MET A CA 1
ATOM 821 C C . MET A 1 103 ? 29.328 0.477 -49.634 1.00 91.50 103 MET A C 1
ATOM 823 O O . MET A 1 103 ? 29.998 1.211 -50.363 1.00 91.50 103 MET A O 1
ATOM 827 N N . GLU A 1 104 ? 28.874 -0.708 -50.040 1.00 89.75 104 GLU A N 1
ATOM 828 C CA . GLU A 1 104 ? 29.010 -1.199 -51.412 1.00 89.75 104 GLU A CA 1
ATOM 829 C C . GLU A 1 104 ? 28.190 -0.353 -52.388 1.00 89.75 104 GLU A C 1
ATOM 831 O O . GLU A 1 104 ? 28.738 0.092 -53.396 1.00 89.75 104 GLU A O 1
ATOM 836 N N . ASP A 1 105 ? 26.934 -0.047 -52.059 1.00 88.94 105 ASP A N 1
ATOM 837 C CA . ASP A 1 105 ? 26.067 0.821 -52.863 1.00 88.94 105 ASP A CA 1
ATOM 838 C C . ASP A 1 105 ? 26.667 2.228 -52.997 1.00 88.94 105 ASP A C 1
ATOM 840 O O . ASP A 1 105 ? 26.670 2.814 -54.081 1.00 88.94 105 ASP A O 1
ATOM 844 N N . LYS A 1 106 ? 27.228 2.775 -51.911 1.00 88.25 106 LYS A N 1
ATOM 845 C CA . LYS A 1 106 ? 27.930 4.063 -51.947 1.00 88.25 106 LYS A CA 1
ATOM 846 C C . LYS A 1 106 ? 29.159 4.007 -52.852 1.00 88.25 106 LYS A C 1
ATOM 848 O O . LYS A 1 106 ? 29.334 4.890 -53.682 1.00 88.25 106 LYS A O 1
ATOM 853 N N . LYS A 1 107 ? 29.976 2.958 -52.740 1.00 86.50 107 LYS A N 1
ATOM 854 C CA . LYS A 1 107 ? 31.164 2.780 -53.583 1.00 86.50 107 LYS A CA 1
ATOM 855 C C . LYS A 1 107 ? 30.802 2.623 -55.062 1.00 86.50 107 LYS A C 1
ATOM 857 O O . LYS A 1 107 ? 31.531 3.125 -55.911 1.00 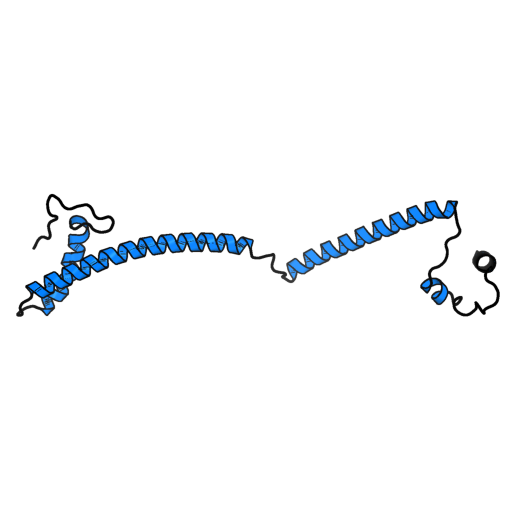86.50 107 LYS A O 1
ATOM 862 N N . GLN A 1 108 ? 29.706 1.933 -55.374 1.00 84.94 108 GLN A N 1
ATOM 863 C CA . GLN A 1 108 ? 29.213 1.817 -56.747 1.00 84.94 108 GLN A CA 1
ATOM 864 C C . GLN A 1 108 ? 28.777 3.175 -57.293 1.00 84.94 108 GLN A C 1
ATOM 866 O O . GLN A 1 108 ? 29.205 3.528 -58.386 1.00 84.94 108 GLN A O 1
ATOM 871 N N . ARG A 1 109 ? 28.029 3.973 -56.518 1.00 82.69 109 ARG A N 1
ATOM 872 C CA . ARG A 1 109 ? 27.682 5.344 -56.927 1.00 82.69 109 ARG A CA 1
ATOM 873 C C . ARG A 1 109 ? 28.913 6.223 -57.122 1.00 82.69 109 ARG A C 1
ATOM 875 O O . ARG A 1 109 ? 29.009 6.886 -58.144 1.00 82.69 109 ARG A O 1
ATOM 882 N N . ASP A 1 110 ? 29.873 6.178 -56.201 1.00 82.50 110 ASP A N 1
ATOM 883 C CA . ASP A 1 110 ? 31.107 6.962 -56.311 1.00 82.50 110 ASP A CA 1
ATOM 884 C C . ASP A 1 110 ? 31.920 6.563 -57.564 1.00 82.50 110 ASP A C 1
ATOM 886 O O . ASP A 1 110 ? 32.500 7.420 -58.232 1.00 82.50 110 ASP A O 1
ATOM 890 N N . GLU A 1 111 ? 31.959 5.273 -57.921 1.00 78.75 111 GLU A N 1
ATOM 891 C CA . GLU A 1 111 ? 32.623 4.795 -59.142 1.00 78.75 111 GLU A CA 1
ATOM 892 C C . GLU A 1 111 ? 31.836 5.166 -60.409 1.00 78.75 111 GLU A C 1
ATOM 894 O O . GLU A 1 111 ? 32.440 5.551 -61.408 1.00 78.75 111 GLU A O 1
ATOM 899 N N . GLU A 1 112 ? 30.503 5.107 -60.386 1.00 77.75 112 GLU A N 1
ATOM 900 C CA . GLU A 1 112 ? 29.646 5.569 -61.484 1.00 77.75 112 GLU A CA 1
ATOM 901 C C . GLU A 1 112 ? 29.795 7.074 -61.728 1.00 77.75 112 GLU A C 1
ATOM 903 O O . GLU A 1 112 ? 29.972 7.491 -62.876 1.00 77.75 112 GLU A O 1
ATOM 908 N N . ASP A 1 113 ? 29.812 7.876 -60.662 1.00 76.00 113 ASP A N 1
ATOM 909 C CA . ASP A 1 113 ? 30.045 9.318 -60.712 1.00 76.00 113 ASP A CA 1
ATOM 910 C C . ASP A 1 113 ? 31.459 9.621 -61.214 1.00 76.00 113 ASP A C 1
ATOM 912 O O . ASP A 1 113 ? 31.634 10.435 -62.122 1.00 76.00 113 ASP A O 1
ATOM 916 N N . ARG A 1 114 ? 32.477 8.896 -60.733 1.00 73.25 114 ARG A N 1
ATOM 917 C CA . ARG A 1 114 ? 33.852 9.018 -61.235 1.00 73.25 114 ARG A CA 1
ATOM 918 C C . ARG A 1 114 ? 33.959 8.627 -62.705 1.00 73.25 114 ARG A C 1
ATOM 920 O O . ARG A 1 114 ? 34.677 9.278 -63.462 1.00 73.25 114 ARG A O 1
ATOM 927 N N . LEU A 1 115 ? 33.268 7.580 -63.146 1.00 72.19 115 LEU A N 1
ATOM 928 C CA . LEU A 1 115 ? 33.230 7.169 -64.549 1.00 72.19 115 LEU A CA 1
ATOM 929 C C . LEU A 1 115 ? 32.477 8.189 -65.410 1.00 72.19 115 LEU A C 1
ATOM 931 O O . LEU A 1 115 ? 32.871 8.418 -66.556 1.00 72.19 115 LEU A O 1
ATOM 935 N N . ALA A 1 116 ? 31.432 8.829 -64.884 1.00 72.81 116 ALA A N 1
ATOM 936 C CA . ALA A 1 116 ? 30.722 9.918 -65.546 1.00 72.81 116 ALA A CA 1
ATOM 937 C C . ALA A 1 116 ? 31.600 11.176 -65.659 1.00 72.81 116 ALA A C 1
ATOM 939 O O . ALA A 1 116 ? 31.687 11.769 -66.739 1.00 72.81 116 ALA A O 1
ATOM 940 N N . GLU A 1 117 ? 32.321 11.539 -64.597 1.00 67.44 117 GLU A N 1
ATOM 941 C CA . GLU A 1 117 ? 33.298 12.627 -64.599 1.00 67.44 117 GLU A CA 1
ATOM 942 C C . GLU A 1 117 ? 34.471 12.337 -65.528 1.00 67.44 117 GLU A C 1
ATOM 944 O O . GLU A 1 117 ? 34.832 13.197 -66.323 1.00 67.44 117 GLU A O 1
ATOM 949 N N . LEU A 1 118 ? 35.024 11.121 -65.521 1.00 63.22 118 LEU A N 1
ATOM 950 C CA . LEU A 1 118 ? 36.088 10.723 -66.440 1.00 63.22 118 LEU A CA 1
ATOM 951 C C . LEU A 1 118 ? 35.603 10.715 -67.889 1.00 63.22 118 LEU A C 1
ATOM 953 O O . LEU A 1 118 ? 36.335 11.178 -68.754 1.00 63.22 118 LEU A O 1
ATOM 957 N N . LYS A 1 119 ? 34.377 10.264 -68.186 1.00 63.06 119 LYS A N 1
ATOM 958 C CA . LYS A 1 119 ? 33.789 10.383 -69.536 1.00 63.06 119 LYS A CA 1
ATOM 959 C C . LYS A 1 119 ? 33.622 11.846 -69.958 1.00 63.06 119 LYS A C 1
ATOM 961 O O . LYS A 1 119 ? 33.851 12.164 -71.122 1.00 63.06 119 LYS A O 1
ATOM 966 N N . LYS A 1 120 ? 33.282 12.738 -69.024 1.00 60.78 120 LYS A N 1
ATOM 967 C CA . LYS A 1 120 ? 33.169 14.186 -69.257 1.00 60.78 120 LYS A CA 1
ATOM 968 C C . LYS A 1 120 ? 34.539 14.872 -69.391 1.00 60.78 120 LYS A C 1
ATOM 970 O O . LYS A 1 120 ? 34.682 15.782 -70.203 1.00 60.78 120 LYS A O 1
ATOM 975 N N . ALA A 1 121 ? 35.548 14.412 -68.651 1.00 57.41 121 ALA A N 1
ATOM 976 C CA . ALA A 1 121 ? 36.913 14.937 -68.633 1.00 57.41 121 ALA A CA 1
ATOM 977 C C . ALA A 1 121 ? 37.772 14.418 -69.795 1.00 57.41 121 ALA A C 1
ATOM 979 O O . ALA A 1 121 ? 38.598 15.164 -70.309 1.00 57.41 121 ALA A O 1
ATOM 980 N N . LYS A 1 122 ? 37.528 13.197 -70.300 1.00 52.69 122 LYS A N 1
ATOM 981 C CA . LYS A 1 122 ? 38.207 12.641 -71.491 1.00 52.69 122 LYS A CA 1
ATOM 982 C C . LYS A 1 122 ? 37.932 13.446 -72.768 1.00 52.69 122 LYS A C 1
ATOM 984 O O . LYS A 1 122 ? 38.656 13.297 -73.743 1.00 52.69 122 LYS A O 1
ATOM 989 N N . VAL A 1 123 ? 36.902 14.296 -72.757 1.00 53.44 123 VAL A N 1
ATOM 990 C CA . VAL A 1 123 ? 36.594 15.248 -73.835 1.00 53.44 123 VAL A CA 1
ATOM 991 C C . VAL A 1 123 ? 37.357 16.574 -73.668 1.00 53.44 123 VAL A C 1
ATOM 993 O O . VAL A 1 123 ? 37.397 17.355 -74.614 1.00 53.44 123 VAL A O 1
ATOM 996 N N . LYS A 1 124 ? 37.980 16.853 -72.509 1.00 54.09 124 LYS A N 1
ATOM 997 C CA . LYS A 1 124 ? 38.635 18.146 -72.250 1.00 54.09 124 LYS A CA 1
ATOM 998 C C . LYS A 1 124 ? 40.102 18.122 -71.806 1.00 54.09 124 LYS A C 1
ATOM 1000 O O . LYS A 1 124 ? 40.795 19.016 -72.265 1.00 54.09 124 LYS A O 1
ATOM 1005 N N . GLU A 1 125 ? 40.619 17.167 -71.026 1.00 55.03 125 GLU A N 1
ATOM 1006 C CA . GLU A 1 125 ? 42.052 17.163 -70.637 1.00 55.03 125 GLU A CA 1
ATOM 1007 C C . GLU A 1 125 ? 42.602 15.753 -70.314 1.00 55.03 125 GLU A C 1
ATOM 1009 O O . GLU A 1 125 ? 41.871 14.910 -69.782 1.00 55.03 125 GLU A O 1
ATOM 1014 N N . PRO A 1 126 ? 43.890 15.458 -70.602 1.00 55.06 126 PRO A N 1
ATOM 1015 C CA . PRO A 1 126 ? 44.519 14.197 -70.212 1.00 55.06 126 PRO A CA 1
ATOM 1016 C C . PRO A 1 126 ? 44.720 14.120 -68.685 1.00 55.06 126 PRO A C 1
ATOM 1018 O O . PRO A 1 126 ? 45.324 14.994 -68.069 1.00 55.06 126 PRO A O 1
ATOM 1021 N N . ALA A 1 127 ? 44.210 13.050 -68.066 1.00 63.31 127 ALA A N 1
ATOM 1022 C CA . ALA A 1 127 ? 44.191 12.865 -66.613 1.00 63.31 127 ALA A CA 1
ATOM 1023 C C . ALA A 1 127 ? 45.602 12.794 -65.989 1.00 63.31 127 ALA A C 1
ATOM 1025 O O . ALA A 1 127 ? 46.395 11.914 -66.330 1.00 63.31 127 ALA A O 1
ATOM 1026 N N . ARG A 1 128 ? 45.882 13.681 -65.023 1.00 61.22 128 ARG A N 1
ATOM 1027 C CA . ARG A 1 128 ? 47.093 13.653 -64.185 1.00 61.22 128 ARG A CA 1
ATOM 1028 C C . ARG A 1 128 ? 47.037 12.472 -63.203 1.00 61.22 128 ARG A C 1
ATOM 1030 O O . ARG A 1 128 ? 46.028 12.270 -62.529 1.00 61.22 128 ARG A O 1
ATOM 1037 N N . LEU A 1 129 ? 48.111 11.684 -63.140 1.00 69.06 129 LEU A N 1
ATOM 1038 C CA . LEU A 1 129 ? 48.225 10.510 -62.265 1.00 69.06 129 LEU A CA 1
ATOM 1039 C C . LEU A 1 129 ? 48.373 10.919 -60.793 1.00 69.06 129 LEU A C 1
ATOM 1041 O O . LEU A 1 129 ? 48.984 11.936 -60.473 1.00 69.06 129 LEU A O 1
ATOM 1045 N N . THR A 1 130 ? 47.827 10.107 -59.886 1.00 77.69 130 THR A N 1
ATOM 1046 C CA . THR A 1 130 ? 47.968 10.323 -58.435 1.00 77.69 130 THR A CA 1
ATOM 1047 C C . THR A 1 130 ? 49.358 9.908 -57.932 1.00 77.69 130 THR A C 1
ATOM 1049 O O . THR A 1 130 ? 50.000 9.034 -58.514 1.00 77.69 130 THR A O 1
ATOM 1052 N N . GLY A 1 131 ? 49.816 10.478 -56.810 1.00 70.00 131 GLY A N 1
ATOM 1053 C CA . GLY A 1 131 ? 51.155 10.210 -56.257 1.00 70.00 131 GLY A CA 1
ATOM 1054 C C . GLY A 1 131 ? 51.437 8.733 -55.943 1.00 70.00 131 GLY A C 1
ATOM 1055 O O . GLY A 1 131 ? 52.548 8.257 -56.155 1.00 70.00 131 GLY A O 1
ATOM 1056 N N . ARG A 1 132 ? 50.417 7.968 -55.528 1.00 76.38 132 ARG A N 1
ATOM 1057 C CA . ARG A 1 132 ? 50.541 6.514 -55.326 1.00 76.38 132 ARG A CA 1
ATOM 1058 C C . ARG A 1 132 ? 50.792 5.769 -56.641 1.00 76.38 132 ARG A C 1
ATOM 1060 O O . ARG A 1 132 ? 51.622 4.870 -56.682 1.00 76.38 132 ARG A O 1
ATOM 1067 N N . GLN A 1 133 ? 50.104 6.164 -57.710 1.00 74.69 133 GLN A N 1
ATOM 1068 C CA . GLN A 1 133 ? 50.254 5.549 -59.031 1.00 74.69 133 GLN A CA 1
ATOM 1069 C C . GLN A 1 133 ? 51.622 5.866 -59.651 1.00 74.69 133 GLN A C 1
ATOM 1071 O O . GLN A 1 133 ? 52.225 4.983 -60.245 1.00 74.69 133 GLN A O 1
ATOM 1076 N N . LEU A 1 134 ? 52.136 7.088 -59.455 1.00 74.56 134 LEU A N 1
ATOM 1077 C CA . LEU A 1 134 ? 53.493 7.493 -59.861 1.00 74.56 134 LEU A CA 1
ATOM 1078 C C . LEU A 1 134 ? 54.594 6.681 -59.159 1.00 74.56 134 LEU A C 1
ATOM 1080 O O . LEU A 1 134 ? 55.639 6.399 -59.752 1.00 74.56 134 LEU A O 1
ATOM 1084 N N . TRP A 1 135 ? 54.363 6.308 -57.898 1.00 69.81 135 TRP A N 1
ATOM 1085 C CA . TRP A 1 135 ? 55.285 5.483 -57.120 1.00 69.81 135 TRP A CA 1
ATOM 1086 C C . TRP A 1 135 ? 55.253 4.016 -57.562 1.00 69.81 135 TRP A C 1
ATOM 1088 O O . TRP A 1 135 ? 56.303 3.440 -57.836 1.00 69.81 135 TRP A O 1
ATOM 1098 N N . GLU A 1 136 ? 54.059 3.431 -57.715 1.00 71.88 136 GLU A N 1
ATOM 1099 C CA . GLU A 1 136 ? 53.890 2.050 -58.196 1.00 71.88 136 GLU A CA 1
ATOM 1100 C C . GLU A 1 136 ? 54.412 1.866 -59.638 1.00 71.88 136 GLU A C 1
ATOM 1102 O O . GLU A 1 136 ? 54.914 0.796 -59.972 1.00 71.88 136 GLU A O 1
ATOM 1107 N N . SER A 1 137 ? 54.377 2.910 -60.480 1.00 71.56 137 SER A N 1
ATOM 1108 C CA . SER A 1 137 ? 54.953 2.890 -61.834 1.00 71.56 137 SER A CA 1
ATOM 1109 C C . SER A 1 137 ? 56.454 3.225 -61.893 1.00 71.56 137 SER A C 1
ATOM 1111 O O . SER A 1 137 ? 57.008 3.324 -62.986 1.00 71.56 137 SER A O 1
ATOM 1113 N N . GLY A 1 138 ? 57.120 3.449 -60.751 1.00 66.62 138 GLY A N 1
ATOM 1114 C CA . GLY A 1 138 ? 58.564 3.713 -60.675 1.00 66.62 138 GLY A CA 1
ATOM 1115 C C . GLY A 1 138 ? 59.023 5.058 -61.257 1.00 66.62 138 GLY A C 1
ATOM 1116 O O . GLY A 1 138 ? 60.220 5.260 -61.462 1.00 66.62 138 GLY A O 1
ATOM 1117 N N . LEU A 1 139 ? 58.098 5.986 -61.525 1.00 62.75 139 LEU A N 1
ATOM 1118 C CA . LEU A 1 139 ? 58.394 7.296 -62.127 1.00 62.75 139 LEU A CA 1
ATOM 1119 C C . LEU A 1 139 ? 58.746 8.366 -61.080 1.00 62.75 139 LEU A C 1
ATOM 1121 O O . LEU A 1 139 ? 59.276 9.416 -61.427 1.00 62.75 139 LEU A O 1
ATOM 1125 N N . ALA A 1 140 ? 58.490 8.083 -59.800 1.00 59.72 140 ALA A N 1
ATOM 1126 C CA . ALA A 1 140 ? 58.655 9.019 -58.687 1.00 59.72 140 ALA A CA 1
ATOM 1127 C C . ALA A 1 140 ? 60.106 9.481 -58.421 1.00 59.72 140 ALA A C 1
ATOM 1129 O O . ALA A 1 140 ? 60.291 10.450 -57.697 1.00 59.72 140 ALA A O 1
ATOM 1130 N N . GLY A 1 141 ? 61.122 8.806 -58.974 1.00 55.28 141 GLY A N 1
ATOM 1131 C CA . GLY A 1 141 ? 62.542 9.101 -58.719 1.00 55.28 141 GLY A CA 1
ATOM 1132 C C . GLY A 1 141 ? 63.364 9.544 -59.934 1.00 55.28 141 GLY A C 1
ATOM 1133 O O . GLY A 1 141 ? 64.579 9.629 -59.821 1.00 55.28 141 GLY A O 1
ATOM 1134 N N . LYS A 1 142 ? 62.743 9.770 -61.101 1.00 52.62 142 LYS A N 1
ATOM 1135 C CA . LYS A 1 142 ? 63.439 10.203 -62.335 1.00 52.62 142 LYS A CA 1
ATOM 1136 C C . LYS A 1 142 ? 63.267 11.691 -62.667 1.00 52.62 142 LYS A C 1
ATOM 1138 O O . LYS A 1 142 ? 63.742 12.125 -63.710 1.00 52.62 142 LYS A O 1
ATOM 1143 N N . VAL A 1 143 ? 62.579 12.446 -61.817 1.00 50.69 143 VAL A N 1
ATOM 1144 C CA . VAL A 1 143 ? 62.385 13.891 -61.985 1.00 50.69 143 VAL A CA 1
ATOM 1145 C C . VAL A 1 143 ? 63.483 14.587 -61.185 1.00 50.69 143 VAL A C 1
ATOM 1147 O O . VAL A 1 143 ? 63.289 14.878 -60.009 1.00 50.69 143 VAL A O 1
ATOM 1150 N N . ASP A 1 144 ? 64.660 14.728 -61.794 1.00 39.47 144 ASP A N 1
ATOM 1151 C CA . ASP A 1 144 ? 65.737 15.571 -61.265 1.00 39.47 144 ASP A CA 1
ATOM 1152 C C . ASP A 1 144 ? 65.571 17.012 -61.797 1.00 39.47 144 ASP A C 1
ATOM 1154 O O . ASP A 1 144 ? 65.008 17.225 -62.871 1.00 39.47 144 ASP A O 1
ATOM 1158 N N . GLU A 1 145 ? 66.009 17.975 -60.992 1.00 47.88 145 GLU A N 1
ATOM 1159 C CA . GLU A 1 145 ? 65.526 19.358 -60.789 1.00 47.88 145 GLU A CA 1
ATOM 1160 C C . GLU A 1 145 ? 65.506 20.395 -61.953 1.00 47.88 145 GLU A C 1
ATOM 1162 O O . GLU A 1 145 ? 65.449 21.586 -61.655 1.00 47.88 145 GLU A O 1
ATOM 1167 N N . GLU A 1 146 ? 65.484 20.052 -63.252 1.00 43.41 146 GLU A N 1
ATOM 1168 C CA . GLU A 1 146 ? 65.675 21.079 -64.318 1.00 43.41 146 GLU A CA 1
ATOM 1169 C C . GLU A 1 146 ? 64.608 21.289 -65.416 1.00 43.41 146 GLU A C 1
ATOM 1171 O O . GLU A 1 146 ? 64.833 22.137 -66.271 1.00 43.41 146 GLU A O 1
ATOM 1176 N N . ASP A 1 147 ? 63.414 20.683 -65.388 1.00 38.94 147 ASP A N 1
ATOM 1177 C CA . ASP A 1 147 ? 62.382 20.994 -66.405 1.00 38.94 147 ASP A CA 1
ATOM 1178 C C . ASP A 1 147 ? 60.955 21.058 -65.832 1.00 38.94 147 ASP A C 1
ATOM 1180 O O . ASP A 1 147 ? 60.296 20.040 -65.610 1.00 38.94 147 ASP A O 1
ATOM 1184 N N . GLU A 1 148 ? 60.432 22.275 -65.649 1.00 45.75 148 GLU A N 1
ATOM 1185 C CA . GLU A 1 148 ? 59.061 22.530 -65.169 1.00 45.75 148 GLU A CA 1
ATOM 1186 C C . GLU A 1 148 ? 57.969 22.224 -66.231 1.00 45.75 148 GLU A C 1
ATOM 1188 O O . GLU A 1 148 ? 56.780 22.315 -65.932 1.00 45.75 148 GLU A O 1
ATOM 1193 N N . ASP A 1 149 ? 58.339 21.771 -67.442 1.00 47.88 149 ASP A N 1
ATOM 1194 C CA . ASP A 1 149 ? 57.424 21.623 -68.594 1.00 47.88 149 ASP A CA 1
ATOM 1195 C C . ASP A 1 149 ? 57.329 20.211 -69.234 1.00 47.88 149 ASP A C 1
ATOM 1197 O O . ASP A 1 149 ? 56.701 20.048 -70.282 1.00 47.88 149 ASP A O 1
ATOM 1201 N N . LEU A 1 150 ? 57.852 19.138 -68.618 1.00 50.31 150 LEU A N 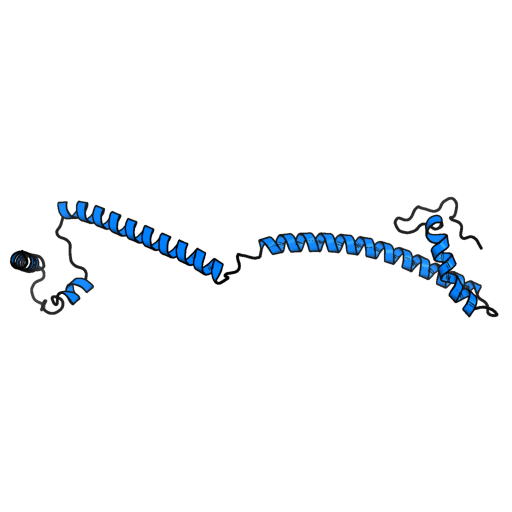1
ATOM 1202 C CA . LEU A 1 150 ? 57.841 17.780 -69.217 1.00 50.31 150 LEU A CA 1
ATOM 1203 C C . LEU A 1 150 ? 56.829 16.717 -68.694 1.00 50.31 150 LEU A C 1
ATOM 1205 O O . LEU A 1 150 ? 57.153 15.526 -68.738 1.00 50.31 150 LEU A O 1
ATOM 1209 N N . PRO A 1 151 ? 55.577 17.000 -68.261 1.00 52.69 151 PRO A N 1
ATOM 1210 C CA . PRO A 1 151 ? 54.667 15.906 -67.881 1.00 52.69 151 PRO A CA 1
ATOM 1211 C C . PRO A 1 151 ? 54.033 15.132 -69.052 1.00 52.69 151 PRO A C 1
ATOM 1213 O O . PRO A 1 151 ? 53.426 14.088 -68.817 1.00 52.69 151 PRO A O 1
ATOM 1216 N N . ILE A 1 152 ? 54.078 15.642 -70.290 1.00 49.94 152 ILE A N 1
ATOM 1217 C CA . ILE A 1 152 ? 53.185 15.166 -71.368 1.00 49.94 152 ILE A CA 1
ATOM 1218 C C . ILE A 1 152 ? 53.875 14.144 -72.291 1.00 49.94 152 ILE A C 1
ATOM 1220 O O . ILE A 1 152 ? 53.305 13.090 -72.577 1.00 49.94 152 ILE A O 1
ATOM 1224 N N . GLU A 1 153 ? 55.125 14.383 -72.691 1.00 49.22 153 GLU A N 1
ATOM 1225 C CA . GLU A 1 153 ? 55.792 13.568 -73.722 1.00 49.22 153 GLU A CA 1
ATOM 1226 C C . GLU A 1 153 ? 56.223 12.170 -73.239 1.00 49.22 153 GLU A C 1
ATOM 1228 O O . GLU A 1 153 ? 56.170 11.191 -73.990 1.00 49.22 153 GLU A O 1
ATOM 1233 N N . ALA A 1 154 ? 56.617 12.031 -71.968 1.00 54.75 154 ALA A N 1
ATOM 1234 C CA . ALA A 1 154 ? 57.024 10.739 -71.406 1.00 54.75 154 ALA A CA 1
ATOM 1235 C C . ALA A 1 154 ? 55.836 9.774 -71.231 1.00 54.75 154 ALA A C 1
ATOM 1237 O O . ALA A 1 154 ? 55.981 8.558 -71.378 1.00 54.75 154 ALA A O 1
ATOM 1238 N N . VAL A 1 155 ? 54.644 10.316 -70.957 1.00 53.69 155 VAL A N 1
ATOM 1239 C CA . VAL A 1 155 ? 53.408 9.541 -70.771 1.00 53.69 155 VAL A CA 1
ATOM 1240 C C . VAL A 1 155 ? 52.847 9.061 -72.115 1.00 53.69 155 VAL A C 1
ATOM 1242 O O . VAL A 1 155 ? 52.267 7.974 -72.179 1.00 53.69 155 VAL A O 1
ATOM 1245 N N . GLU A 1 156 ? 53.046 9.819 -73.199 1.00 54.50 156 GLU A N 1
ATOM 1246 C CA . GLU A 1 156 ? 52.701 9.372 -74.555 1.00 54.50 156 GLU A CA 1
ATOM 1247 C C . GLU A 1 156 ? 53.600 8.228 -75.035 1.00 54.50 156 GLU A C 1
ATOM 1249 O O . GLU A 1 156 ? 53.075 7.2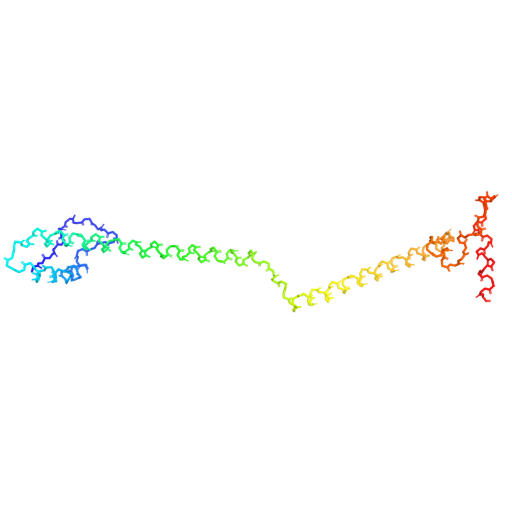23 -75.511 1.00 54.50 156 GLU A O 1
ATOM 1254 N N . LYS A 1 157 ? 54.924 8.299 -74.833 1.00 53.53 157 LYS A N 1
ATOM 1255 C CA . LYS A 1 157 ? 55.839 7.208 -75.230 1.00 53.53 157 LYS A CA 1
ATOM 1256 C C . LYS A 1 157 ? 55.515 5.874 -74.549 1.00 53.53 157 LYS A C 1
ATOM 1258 O O . LYS A 1 157 ? 55.463 4.850 -75.223 1.00 53.53 157 LYS A O 1
ATOM 1263 N N . LEU A 1 158 ? 55.199 5.889 -73.253 1.00 54.31 158 LEU A N 1
ATOM 1264 C CA . LEU A 1 158 ? 54.812 4.682 -72.506 1.00 54.31 158 LEU A CA 1
ATOM 1265 C C . LEU A 1 158 ? 53.490 4.063 -72.990 1.00 54.31 158 LEU A C 1
ATOM 1267 O O . LEU A 1 158 ? 53.333 2.845 -72.956 1.00 54.31 158 LEU A O 1
ATOM 1271 N N . LYS A 1 159 ? 52.533 4.876 -73.455 1.00 52.81 159 LYS A N 1
ATOM 1272 C CA . LYS A 1 159 ? 51.279 4.367 -74.038 1.00 52.81 159 LYS A CA 1
ATOM 1273 C C . LYS A 1 159 ? 51.463 3.794 -75.442 1.00 52.81 159 LYS A C 1
ATOM 1275 O O . LYS A 1 159 ? 50.709 2.901 -75.807 1.00 52.81 159 LYS A O 1
ATOM 1280 N N . VAL A 1 160 ? 52.427 4.300 -76.213 1.00 48.09 160 VAL A N 1
ATOM 1281 C CA . VAL A 1 160 ? 52.731 3.806 -77.566 1.00 48.09 160 VAL A CA 1
ATOM 1282 C C . VAL A 1 160 ? 53.507 2.483 -77.525 1.00 48.09 160 VAL A C 1
ATOM 1284 O O . VAL A 1 160 ? 53.306 1.650 -78.399 1.00 48.09 160 VAL A O 1
ATOM 1287 N N . GLU A 1 161 ? 54.334 2.243 -76.503 1.00 45.59 161 GLU A N 1
ATOM 1288 C CA . GLU A 1 161 ? 55.054 0.964 -76.334 1.00 45.59 161 GLU A CA 1
ATOM 1289 C C . GLU A 1 161 ? 54.193 -0.173 -75.756 1.00 45.59 161 GLU A C 1
ATOM 1291 O O . GLU A 1 161 ? 54.537 -1.343 -75.911 1.00 45.59 161 GLU A O 1
ATOM 1296 N N . ALA A 1 162 ? 53.083 0.150 -75.087 1.00 44.56 162 ALA A N 1
ATOM 1297 C CA . ALA A 1 162 ? 52.186 -0.827 -74.463 1.00 44.56 162 ALA A CA 1
ATOM 1298 C C . ALA A 1 162 ? 50.963 -1.209 -75.329 1.00 44.56 162 ALA A C 1
ATOM 1300 O O . ALA A 1 162 ? 50.077 -1.912 -74.832 1.00 44.56 162 ALA A O 1
ATOM 1301 N N . ALA A 1 163 ? 50.893 -0.727 -76.577 1.00 39.69 163 ALA A N 1
ATOM 1302 C CA . ALA A 1 163 ? 49.821 -1.002 -77.541 1.00 39.69 163 ALA A CA 1
ATOM 1303 C C . ALA A 1 163 ? 50.212 -2.078 -78.565 1.00 39.69 163 ALA A C 1
ATOM 1305 O O . ALA A 1 163 ? 51.378 -2.074 -79.018 1.00 39.69 163 ALA A O 1
#

pLDDT: mean 78.33, std 16.46, range [38.94, 96.44]

Sequence (163 aa):
LDILSPPNANPHEHFNVADDRDQLLSSLDETIQENLGMAMIFTLVSTLKDNAEQLVQDRKDVVAKQQEEVLLAAEREENKKFHGTAVTPESFLKWREGFIKEMEDKKQRDEEDRLAELKKAKVKEPARLTGRQLWESGLAGKVDEEDEDLPIEAVEKLKVEAA